Protein AF-A0A8T4U0Y3-F1 (afdb_monomer_lite)

Radius of gyration: 17.98 Å; chains: 1; bounding box: 40×40×45 Å

Structure (mmCIF, N/CA/C/O backbone):
data_AF-A0A8T4U0Y3-F1
#
_entry.id   AF-A0A8T4U0Y3-F1
#
loop_
_atom_site.group_PDB
_atom_site.id
_atom_site.type_symbol
_atom_site.label_atom_id
_atom_site.label_alt_id
_atom_site.label_comp_id
_atom_site.label_asym_id
_atom_site.label_entity_id
_atom_site.label_seq_id
_atom_site.pdbx_PDB_ins_code
_atom_site.Cartn_x
_atom_site.Cartn_y
_atom_site.Cartn_z
_atom_site.occupancy
_atom_site.B_iso_or_equiv
_atom_site.auth_seq_id
_atom_site.auth_comp_id
_atom_site.auth_asym_id
_atom_site.auth_atom_id
_atom_site.pdbx_PDB_model_num
ATOM 1 N N . MET A 1 1 ? 15.130 2.307 -17.257 1.00 73.75 1 MET A N 1
ATOM 2 C CA . MET A 1 1 ? 14.154 3.386 -17.532 1.00 73.75 1 MET A CA 1
ATOM 3 C C . MET A 1 1 ? 14.136 4.408 -16.403 1.00 73.75 1 MET A C 1
ATOM 5 O O . MET A 1 1 ? 14.277 4.013 -15.249 1.00 73.75 1 MET A O 1
ATOM 9 N N . GLU A 1 2 ? 13.966 5.699 -16.704 1.00 81.81 2 GLU A N 1
ATOM 10 C CA . GLU A 1 2 ? 13.906 6.759 -15.679 1.00 81.81 2 GLU A CA 1
ATOM 11 C C . GLU A 1 2 ? 12.699 6.617 -14.743 1.00 81.81 2 GLU A C 1
ATOM 13 O O . GLU A 1 2 ? 12.843 6.798 -13.534 1.00 81.81 2 GLU A O 1
ATOM 18 N N . ILE A 1 3 ? 11.542 6.182 -15.258 1.00 83.94 3 ILE A N 1
ATOM 19 C CA . ILE A 1 3 ? 10.342 6.001 -14.429 1.00 83.94 3 ILE A CA 1
ATOM 20 C C . ILE A 1 3 ? 10.512 4.893 -13.381 1.00 83.94 3 ILE A C 1
ATOM 22 O O . ILE A 1 3 ? 10.118 5.080 -12.234 1.00 83.94 3 ILE A O 1
ATOM 26 N N . ASN A 1 4 ? 11.204 3.794 -13.718 1.00 87.62 4 ASN A N 1
ATOM 27 C CA . ASN A 1 4 ? 11.516 2.725 -12.765 1.00 87.62 4 ASN A CA 1
ATOM 28 C C . ASN A 1 4 ? 12.406 3.240 -11.628 1.00 87.62 4 ASN A C 1
ATOM 30 O O . ASN A 1 4 ? 12.156 2.942 -10.462 1.00 87.62 4 ASN A O 1
ATOM 34 N N . LYS A 1 5 ? 13.415 4.067 -11.941 1.00 89.31 5 LYS A N 1
ATOM 35 C CA . LYS A 1 5 ? 14.270 4.698 -10.920 1.00 89.31 5 LYS A CA 1
ATOM 36 C C . LYS A 1 5 ? 13.463 5.637 -10.020 1.00 89.31 5 LYS A C 1
ATOM 38 O O . LYS A 1 5 ? 13.624 5.592 -8.800 1.00 89.31 5 LYS A O 1
ATOM 43 N N . SER A 1 6 ? 12.584 6.447 -10.611 1.00 88.00 6 SER A N 1
ATOM 44 C CA . SER A 1 6 ? 11.724 7.384 -9.881 1.00 88.00 6 SER A CA 1
ATOM 45 C C . SER A 1 6 ? 10.752 6.659 -8.942 1.00 88.00 6 SER A C 1
ATOM 47 O O . SER A 1 6 ? 10.711 6.948 -7.745 1.00 88.00 6 SER A O 1
ATOM 49 N N . LEU A 1 7 ? 10.059 5.628 -9.436 1.00 89.56 7 LEU A N 1
ATOM 50 C CA . LEU A 1 7 ? 9.149 4.803 -8.637 1.00 89.56 7 LEU A CA 1
ATOM 51 C C . LEU A 1 7 ? 9.883 4.062 -7.516 1.00 89.56 7 LEU A C 1
ATOM 53 O O . LEU A 1 7 ? 9.419 4.086 -6.379 1.00 89.56 7 LEU A O 1
ATOM 57 N N . LYS A 1 8 ? 11.062 3.478 -7.780 1.00 92.62 8 LYS A N 1
ATOM 58 C CA . LYS A 1 8 ? 11.884 2.842 -6.732 1.00 92.62 8 LYS A CA 1
ATOM 59 C C . LYS A 1 8 ? 12.273 3.833 -5.633 1.00 92.62 8 LYS A C 1
ATOM 61 O O . LYS A 1 8 ? 12.249 3.475 -4.455 1.00 92.62 8 LYS A O 1
ATOM 66 N N . LYS A 1 9 ? 12.606 5.078 -5.985 1.00 91.75 9 LYS A N 1
ATOM 67 C CA . LYS A 1 9 ? 12.892 6.132 -5.000 1.00 91.75 9 LYS A CA 1
ATOM 68 C C . LYS A 1 9 ? 11.648 6.465 -4.171 1.00 91.75 9 LYS A C 1
ATOM 70 O O . LYS A 1 9 ? 11.718 6.438 -2.946 1.00 91.75 9 LYS A O 1
ATOM 75 N N . ARG A 1 10 ? 10.505 6.684 -4.824 1.00 89.19 10 ARG A N 1
ATOM 76 C CA . ARG A 1 10 ? 9.237 7.020 -4.160 1.00 89.19 10 ARG A CA 1
ATOM 77 C C . ARG A 1 10 ? 8.753 5.904 -3.231 1.00 89.19 10 ARG A C 1
ATOM 79 O O . ARG A 1 10 ? 8.313 6.170 -2.120 1.00 89.19 10 ARG A O 1
ATOM 86 N N . ILE A 1 11 ? 8.912 4.644 -3.635 1.00 92.25 11 ILE A N 1
ATOM 87 C CA . ILE A 1 11 ? 8.627 3.477 -2.790 1.00 92.25 11 ILE A CA 1
ATOM 88 C C . ILE A 1 11 ? 9.498 3.479 -1.525 1.00 92.25 11 ILE A C 1
ATOM 90 O O . ILE A 1 11 ? 8.989 3.221 -0.434 1.00 92.25 11 ILE A O 1
ATOM 94 N N . LYS A 1 12 ? 10.798 3.785 -1.641 1.00 91.44 12 LYS A N 1
ATOM 95 C CA . LYS A 1 12 ? 11.689 3.900 -0.473 1.00 91.44 12 LYS A CA 1
ATOM 96 C C . LYS A 1 12 ? 11.254 5.029 0.463 1.00 91.44 12 LYS A C 1
ATOM 98 O O . LYS A 1 12 ? 11.213 4.809 1.668 1.00 91.44 12 LYS A O 1
ATOM 103 N N . GLU A 1 13 ? 10.895 6.190 -0.081 1.00 89.94 13 GLU A N 1
ATOM 104 C CA . GLU A 1 13 ? 10.374 7.326 0.694 1.00 89.94 13 GLU A CA 1
ATOM 105 C C . GLU A 1 13 ? 9.111 6.927 1.472 1.00 89.94 13 GLU A C 1
ATOM 107 O O . GLU A 1 13 ? 9.066 7.086 2.689 1.00 89.94 13 GLU A O 1
ATOM 112 N N . VAL A 1 14 ? 8.131 6.300 0.812 1.00 89.25 14 VAL A N 1
ATOM 113 C CA . VAL A 1 14 ? 6.908 5.806 1.471 1.00 89.25 14 VAL A CA 1
ATOM 114 C C . VAL A 1 14 ? 7.236 4.798 2.578 1.00 89.25 14 VAL A C 1
ATOM 116 O O . VAL A 1 14 ? 6.703 4.916 3.678 1.00 89.25 14 VAL A O 1
ATOM 119 N N . LYS A 1 15 ? 8.140 3.838 2.336 1.00 88.81 15 LYS A N 1
ATOM 120 C CA . LYS A 1 15 ? 8.563 2.852 3.351 1.00 88.81 15 LYS A CA 1
ATOM 121 C C . LYS A 1 15 ? 9.206 3.511 4.578 1.00 88.81 15 LYS A C 1
ATOM 123 O O . LYS A 1 15 ? 8.989 3.037 5.689 1.00 88.81 15 LYS A O 1
ATOM 128 N N . LEU A 1 16 ? 9.982 4.581 4.395 1.00 88.19 16 LEU A N 1
ATOM 129 C CA . LEU A 1 16 ? 10.579 5.330 5.506 1.00 88.19 16 LEU A CA 1
ATOM 130 C C . LEU A 1 16 ? 9.507 6.041 6.336 1.00 88.19 16 LEU A C 1
ATOM 132 O O . LEU A 1 16 ? 9.528 5.954 7.561 1.00 88.19 16 LEU A O 1
ATOM 136 N N . ILE A 1 17 ? 8.546 6.687 5.674 1.00 86.19 17 ILE A N 1
ATOM 137 C CA . ILE A 1 17 ? 7.459 7.416 6.342 1.00 86.19 17 ILE A CA 1
ATOM 138 C C . ILE A 1 17 ? 6.512 6.445 7.059 1.00 86.19 17 ILE A C 1
ATOM 140 O O . ILE A 1 17 ? 6.060 6.752 8.156 1.00 86.19 17 ILE A O 1
ATOM 144 N N . MET A 1 18 ? 6.278 5.250 6.501 1.00 82.94 18 MET A N 1
ATOM 145 C CA . MET A 1 18 ? 5.496 4.185 7.148 1.00 82.94 18 MET A CA 1
ATOM 146 C C . MET A 1 18 ? 6.052 3.751 8.506 1.00 82.94 18 MET A C 1
ATOM 148 O O . MET A 1 18 ? 5.290 3.284 9.344 1.00 82.94 18 MET A O 1
ATOM 152 N N . ASN A 1 19 ? 7.365 3.857 8.715 1.00 80.81 19 ASN A N 1
ATOM 153 C CA . ASN A 1 19 ? 7.988 3.526 9.997 1.00 80.81 19 ASN A CA 1
ATOM 154 C C . ASN A 1 19 ? 7.981 4.714 10.980 1.00 80.81 19 ASN A C 1
ATOM 156 O O . ASN A 1 19 ? 8.413 4.558 12.119 1.00 80.81 19 ASN A O 1
ATOM 160 N N . GLY A 1 20 ? 7.543 5.896 10.538 1.00 78.88 20 GLY A N 1
ATOM 161 C CA . GLY A 1 20 ? 7.423 7.100 11.354 1.00 78.88 20 GLY A CA 1
ATOM 162 C C . GLY A 1 20 ? 5.985 7.376 11.797 1.00 78.88 20 GLY A C 1
ATOM 163 O O . GLY A 1 20 ? 5.048 6.676 11.430 1.00 78.88 20 GLY A O 1
ATOM 164 N N . SER A 1 21 ? 5.802 8.443 12.574 1.00 73.62 21 SER A N 1
ATOM 165 C CA . SER A 1 21 ? 4.507 8.792 13.185 1.00 73.62 21 SER A CA 1
ATOM 166 C C . SER A 1 21 ? 3.641 9.745 12.345 1.00 73.62 21 SER A C 1
ATOM 168 O O . SER A 1 21 ? 2.594 10.189 12.809 1.00 73.62 21 SER A O 1
ATOM 170 N N . ASN A 1 22 ? 4.071 10.121 11.134 1.00 81.69 22 ASN A N 1
ATOM 171 C CA . ASN A 1 22 ? 3.395 11.143 10.325 1.00 81.69 22 ASN A CA 1
ATOM 172 C C . ASN A 1 22 ? 2.399 10.525 9.326 1.00 81.69 22 ASN A C 1
ATOM 174 O O . ASN A 1 22 ? 2.682 10.370 8.137 1.00 81.69 22 ASN A O 1
ATOM 178 N N . GLU A 1 23 ? 1.216 10.177 9.828 1.00 80.31 23 GLU A N 1
ATOM 179 C CA . GLU A 1 23 ? 0.166 9.495 9.062 1.00 80.31 23 GLU A CA 1
ATOM 180 C C . GLU A 1 23 ? -0.402 10.346 7.909 1.00 80.31 23 GLU A C 1
ATOM 182 O O . GLU A 1 23 ? -0.720 9.819 6.840 1.00 80.31 23 GLU A O 1
ATOM 187 N N . GLN A 1 24 ? -0.509 11.669 8.085 1.00 80.50 24 GLN A N 1
ATOM 188 C CA . GLN A 1 24 ? -0.964 12.568 7.016 1.00 80.50 24 GLN A CA 1
ATOM 189 C C . GLN A 1 24 ? 0.022 12.593 5.848 1.00 80.50 24 GLN A C 1
ATOM 191 O O . GLN A 1 24 ? -0.387 12.463 4.691 1.00 80.50 24 GLN A O 1
ATOM 196 N N . GLU A 1 25 ? 1.315 12.708 6.148 1.00 83.88 25 GLU A N 1
ATOM 197 C CA . GLU A 1 25 ? 2.353 12.680 5.122 1.00 83.88 25 GLU A CA 1
ATOM 198 C C . GLU A 1 25 ? 2.392 11.321 4.414 1.00 83.88 25 GLU A C 1
ATOM 200 O O . GLU A 1 25 ? 2.501 11.271 3.188 1.00 83.88 25 GLU A O 1
ATOM 205 N N . LEU A 1 26 ? 2.206 10.224 5.157 1.00 84.31 26 LEU A N 1
ATOM 206 C CA . LEU A 1 26 ? 2.101 8.886 4.580 1.00 84.31 26 LEU A CA 1
ATOM 207 C C . LEU A 1 26 ? 0.950 8.794 3.571 1.00 84.31 26 LEU A C 1
ATOM 209 O O . LEU A 1 26 ? 1.158 8.337 2.446 1.00 84.31 26 LEU A O 1
ATOM 213 N N . LYS A 1 27 ? -0.255 9.248 3.945 1.00 81.88 27 LYS A N 1
ATOM 214 C CA . LYS A 1 27 ? -1.439 9.221 3.066 1.00 81.88 27 LYS A CA 1
ATOM 215 C C . LYS A 1 27 ? -1.211 10.022 1.788 1.00 81.88 27 LYS A C 1
ATOM 217 O O . LYS A 1 27 ? -1.548 9.535 0.706 1.00 81.88 27 LYS A O 1
ATOM 222 N N . ARG A 1 28 ? -0.615 11.213 1.896 1.00 84.19 28 ARG A N 1
ATOM 223 C CA . ARG A 1 28 ? -0.307 12.070 0.743 1.00 84.19 28 ARG A CA 1
ATOM 224 C C . ARG A 1 28 ? 0.682 11.393 -0.206 1.00 84.19 28 ARG A C 1
ATOM 226 O O . ARG A 1 28 ? 0.366 11.174 -1.371 1.00 84.19 28 ARG A O 1
ATOM 233 N N . GLN A 1 29 ? 1.839 10.990 0.312 1.00 84.38 29 GLN A N 1
ATOM 234 C CA . GLN A 1 29 ? 2.919 10.392 -0.481 1.00 84.38 29 GLN A CA 1
ATOM 235 C C . GLN A 1 29 ? 2.503 9.066 -1.123 1.00 84.38 29 GLN A C 1
ATOM 237 O O . GLN A 1 29 ? 2.872 8.773 -2.263 1.00 84.38 29 GLN A O 1
ATOM 242 N N . PHE A 1 30 ? 1.704 8.270 -0.411 1.00 87.69 30 PHE A N 1
ATOM 243 C CA . PHE A 1 30 ? 1.173 7.023 -0.940 1.00 87.69 30 PHE A CA 1
ATOM 244 C C . PHE A 1 30 ? 0.123 7.251 -2.037 1.00 87.69 30 PHE A C 1
ATOM 246 O O . PHE A 1 30 ? 0.137 6.544 -3.044 1.00 87.69 30 PHE A O 1
ATOM 253 N N . SER A 1 31 ? -0.741 8.261 -1.892 1.00 83.56 31 SER A N 1
ATOM 254 C CA . SER A 1 31 ? -1.715 8.630 -2.931 1.00 83.56 31 SER A CA 1
ATOM 255 C C . SER A 1 31 ? -1.022 9.102 -4.210 1.00 83.56 31 SER A C 1
ATOM 257 O O . SER A 1 31 ? -1.386 8.659 -5.298 1.00 83.56 31 SER A O 1
ATOM 259 N N . ASP A 1 32 ? 0.027 9.920 -4.084 1.00 85.38 32 ASP A N 1
ATOM 260 C CA . ASP A 1 32 ? 0.845 10.351 -5.223 1.00 85.38 32 ASP A CA 1
ATOM 261 C C . ASP A 1 32 ? 1.502 9.160 -5.934 1.00 85.38 32 ASP A C 1
ATOM 263 O O . ASP A 1 32 ? 1.491 9.076 -7.163 1.00 85.38 32 ASP A O 1
ATOM 267 N N . LEU A 1 33 ? 2.060 8.213 -5.168 1.00 88.62 33 LEU A N 1
ATOM 268 C CA . LEU A 1 33 ? 2.668 6.998 -5.715 1.00 88.62 33 LEU A CA 1
ATOM 269 C C . LEU A 1 33 ? 1.653 6.176 -6.521 1.00 88.62 33 LEU A C 1
ATOM 271 O O . LEU A 1 33 ? 1.976 5.727 -7.621 1.00 88.62 33 LEU A O 1
ATOM 275 N N . LEU A 1 34 ? 0.438 5.991 -5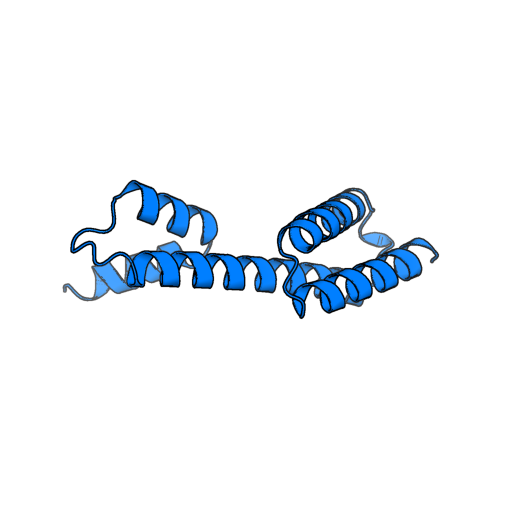.994 1.00 85.44 34 LEU A N 1
ATOM 276 C CA . LEU A 1 34 ? -0.627 5.267 -6.689 1.00 85.44 34 LEU A CA 1
ATOM 277 C C . LEU A 1 34 ? -1.076 5.991 -7.958 1.00 85.44 34 LEU A C 1
ATOM 279 O O . LEU A 1 34 ? -1.230 5.347 -8.989 1.00 85.44 34 LEU A O 1
ATOM 283 N N . LEU A 1 35 ? -1.208 7.318 -7.915 1.00 86.50 35 LEU A N 1
ATOM 284 C CA . LEU A 1 35 ? -1.575 8.113 -9.085 1.00 86.50 35 LEU A CA 1
ATOM 285 C C . LEU A 1 35 ? -0.563 7.939 -10.227 1.00 86.50 35 LEU A C 1
ATOM 287 O O . LEU A 1 35 ? -0.951 7.756 -11.380 1.00 86.50 35 LEU A O 1
ATOM 291 N N . ILE A 1 36 ? 0.736 7.990 -9.915 1.00 85.12 36 ILE A N 1
ATOM 292 C CA . ILE A 1 36 ? 1.802 7.793 -10.907 1.00 85.12 36 ILE A CA 1
ATOM 293 C C . ILE A 1 36 ? 1.766 6.356 -11.431 1.00 85.12 36 ILE A C 1
ATOM 295 O O . ILE A 1 36 ? 1.852 6.140 -12.639 1.00 85.12 36 ILE A O 1
ATOM 299 N N . PHE A 1 37 ? 1.613 5.379 -10.539 1.00 86.31 37 PHE A N 1
ATOM 300 C CA . PHE A 1 37 ? 1.545 3.968 -10.902 1.00 86.31 37 PHE A CA 1
ATOM 301 C C . PHE A 1 37 ? 0.367 3.652 -11.830 1.00 86.31 37 PHE A C 1
ATOM 303 O O . PHE A 1 37 ? 0.559 2.979 -12.838 1.00 86.31 37 PHE A O 1
ATOM 310 N N . ASP A 1 38 ? -0.824 4.172 -11.534 1.00 85.44 38 ASP A N 1
ATOM 311 C CA . ASP A 1 38 ? -2.037 3.926 -12.321 1.00 85.44 38 ASP A CA 1
ATOM 312 C C . ASP A 1 38 ? -2.001 4.620 -13.690 1.00 85.44 38 ASP A C 1
ATOM 314 O O . ASP A 1 38 ? -2.597 4.129 -14.647 1.00 85.44 38 ASP A O 1
ATOM 318 N N . ARG A 1 39 ? -1.281 5.744 -13.803 1.00 85.56 39 ARG A N 1
ATOM 319 C CA . ARG A 1 39 ? -1.079 6.470 -15.069 1.00 85.56 39 ARG A CA 1
ATOM 320 C C . ARG A 1 39 ? 0.057 5.913 -15.924 1.00 85.56 39 ARG A C 1
ATOM 322 O O . ARG A 1 39 ? 0.183 6.307 -17.080 1.00 85.56 39 ARG A O 1
ATOM 329 N N . THR A 1 40 ? 0.899 5.048 -15.366 1.00 86.12 40 THR A N 1
ATOM 330 C CA . THR A 1 40 ? 2.028 4.464 -16.093 1.00 86.12 40 THR A CA 1
ATOM 331 C C . THR A 1 40 ? 1.595 3.173 -16.773 1.00 86.12 40 THR A C 1
ATOM 333 O O . THR A 1 40 ? 1.013 2.291 -16.141 1.00 86.12 40 THR A O 1
ATOM 336 N N . ASP A 1 41 ? 1.915 3.031 -18.057 1.00 85.75 41 ASP A N 1
ATOM 337 C CA . ASP A 1 41 ? 1.714 1.767 -18.756 1.00 85.75 41 ASP A CA 1
ATOM 338 C C . ASP A 1 41 ? 2.622 0.684 -18.146 1.00 85.75 41 ASP A C 1
ATOM 340 O O . ASP A 1 41 ? 3.851 0.795 -18.095 1.00 85.75 41 ASP A O 1
ATOM 344 N N . LYS A 1 42 ? 1.973 -0.368 -17.640 1.00 83.44 42 LYS A N 1
ATOM 345 C CA . LYS A 1 42 ? 2.594 -1.452 -16.874 1.00 83.44 42 LYS A CA 1
ATOM 346 C C . LYS A 1 42 ? 3.564 -2.281 -17.707 1.00 83.44 42 LYS A C 1
ATOM 348 O O . LYS A 1 42 ? 4.431 -2.914 -17.119 1.00 83.44 42 LYS A O 1
ATOM 353 N N . THR A 1 43 ? 3.458 -2.253 -19.035 1.00 86.62 43 THR A N 1
ATOM 354 C CA . THR A 1 43 ? 4.401 -2.941 -19.934 1.00 86.62 43 THR A CA 1
ATOM 355 C C . THR A 1 43 ? 5.828 -2.403 -19.818 1.00 86.62 43 THR A C 1
ATOM 357 O O . THR A 1 43 ? 6.784 -3.122 -20.100 1.00 86.62 43 THR A O 1
ATOM 360 N N . TYR A 1 44 ? 5.984 -1.165 -19.343 1.00 84.62 44 TYR A N 1
ATOM 361 C CA . TYR A 1 44 ? 7.279 -0.516 -19.153 1.00 84.62 44 TYR A CA 1
ATOM 362 C C . TYR A 1 44 ? 7.803 -0.571 -17.709 1.00 84.62 44 TYR A C 1
ATOM 364 O O . TYR A 1 44 ? 8.889 -0.056 -17.413 1.00 84.62 44 TYR A O 1
ATOM 372 N N . LEU A 1 45 ? 7.033 -1.166 -16.796 1.00 88.00 45 LEU A N 1
ATOM 373 C CA . LEU A 1 45 ? 7.397 -1.292 -15.391 1.00 88.00 45 LEU A CA 1
ATOM 374 C C . LEU A 1 45 ? 8.036 -2.648 -15.115 1.00 88.00 45 LEU A C 1
ATOM 376 O O . LEU A 1 45 ? 7.582 -3.682 -15.587 1.00 88.00 45 LEU A O 1
ATOM 380 N N . GLU A 1 46 ? 9.078 -2.640 -14.290 1.00 91.31 46 GLU A N 1
ATOM 381 C CA . GLU A 1 46 ? 9.640 -3.879 -13.755 1.00 91.31 46 GLU A CA 1
ATOM 382 C C . GLU A 1 46 ? 8.620 -4.561 -12.824 1.00 91.31 46 GLU A C 1
ATOM 384 O O . GLU A 1 46 ? 8.049 -3.911 -11.942 1.00 91.31 46 GLU A O 1
ATOM 389 N N . ASP A 1 47 ? 8.442 -5.879 -12.958 1.00 90.38 47 ASP A N 1
ATOM 390 C CA . ASP A 1 47 ? 7.520 -6.672 -12.125 1.00 90.38 47 ASP A CA 1
ATOM 391 C C . ASP A 1 47 ? 7.778 -6.507 -10.622 1.00 90.38 47 ASP A C 1
ATOM 393 O O . ASP A 1 47 ? 6.853 -6.520 -9.806 1.00 90.38 47 ASP A O 1
ATOM 397 N N . GLU A 1 48 ? 9.042 -6.307 -10.244 1.00 90.69 48 GLU A N 1
ATOM 398 C CA . GLU A 1 48 ? 9.441 -6.005 -8.872 1.00 90.69 48 GLU A CA 1
ATOM 399 C C . GLU A 1 48 ? 8.721 -4.753 -8.345 1.00 90.69 48 GLU A C 1
ATOM 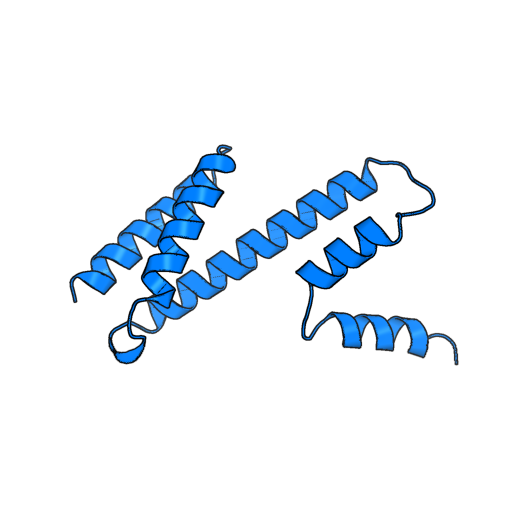401 O O . GLU A 1 48 ? 8.138 -4.792 -7.263 1.00 90.69 48 GLU A O 1
ATOM 406 N N . ILE A 1 49 ? 8.673 -3.672 -9.133 1.00 89.62 49 ILE A N 1
ATOM 407 C CA . ILE A 1 49 ? 8.027 -2.403 -8.763 1.00 89.62 49 ILE A CA 1
ATOM 408 C C . ILE A 1 49 ? 6.520 -2.600 -8.606 1.00 89.62 49 ILE A C 1
ATOM 410 O O . ILE A 1 49 ? 5.934 -2.160 -7.614 1.00 89.62 49 ILE A O 1
ATOM 414 N N . ILE A 1 50 ? 5.897 -3.304 -9.555 1.00 89.75 50 ILE A N 1
ATOM 415 C CA . ILE A 1 50 ? 4.466 -3.633 -9.511 1.00 89.75 50 ILE A CA 1
ATOM 416 C C . ILE A 1 50 ? 4.143 -4.393 -8.217 1.00 89.75 50 ILE A C 1
ATOM 418 O O . ILE A 1 50 ? 3.181 -4.070 -7.511 1.00 89.75 50 ILE A O 1
ATOM 422 N N . ASN A 1 51 ? 4.957 -5.393 -7.884 1.00 90.12 51 ASN A N 1
ATOM 423 C CA . ASN A 1 51 ? 4.772 -6.213 -6.694 1.00 90.12 51 ASN A CA 1
ATOM 424 C C . ASN A 1 51 ? 5.017 -5.430 -5.400 1.00 90.12 51 ASN A C 1
ATOM 426 O O . ASN A 1 51 ? 4.262 -5.601 -4.439 1.00 90.12 51 ASN A O 1
ATOM 430 N N . GLU A 1 52 ? 6.019 -4.552 -5.356 1.00 89.75 52 GLU A N 1
ATOM 431 C CA . GLU A 1 52 ? 6.271 -3.701 -4.191 1.00 89.75 52 GLU A CA 1
ATOM 432 C C . GLU A 1 52 ? 5.101 -2.750 -3.909 1.00 89.75 52 GLU A C 1
ATOM 434 O O . GLU A 1 52 ? 4.665 -2.648 -2.760 1.00 89.75 52 GLU A O 1
ATOM 439 N N . ILE A 1 53 ? 4.536 -2.111 -4.937 1.00 87.38 53 ILE A N 1
ATOM 440 C CA . ILE A 1 53 ? 3.396 -1.193 -4.783 1.00 87.38 53 ILE A CA 1
ATOM 441 C C . ILE A 1 53 ? 2.149 -1.947 -4.300 1.00 87.38 53 ILE A C 1
ATOM 443 O O . ILE A 1 53 ? 1.467 -1.490 -3.380 1.00 87.38 53 ILE A O 1
ATOM 447 N N . LYS A 1 54 ? 1.877 -3.144 -4.840 1.00 86.50 54 LYS A N 1
ATOM 448 C CA . LYS A 1 54 ? 0.776 -4.006 -4.367 1.00 86.50 54 LYS A CA 1
ATOM 449 C C . LYS A 1 54 ? 0.948 -4.421 -2.903 1.00 86.50 54 LYS A C 1
ATOM 451 O O . LYS A 1 54 ? -0.020 -4.389 -2.135 1.00 86.50 54 LYS A O 1
ATOM 456 N N . LYS A 1 55 ? 2.169 -4.789 -2.498 1.00 88.75 55 LYS A N 1
ATOM 457 C CA . LYS A 1 55 ? 2.490 -5.130 -1.103 1.00 88.75 55 LYS A CA 1
ATOM 458 C C . LYS A 1 55 ? 2.292 -3.930 -0.177 1.00 88.75 55 LYS A C 1
ATOM 460 O O . LYS A 1 55 ? 1.674 -4.086 0.873 1.00 88.75 55 LYS A O 1
ATOM 465 N N . LEU A 1 56 ? 2.747 -2.740 -0.579 1.00 85.25 56 LEU A N 1
ATOM 466 C CA . LEU A 1 5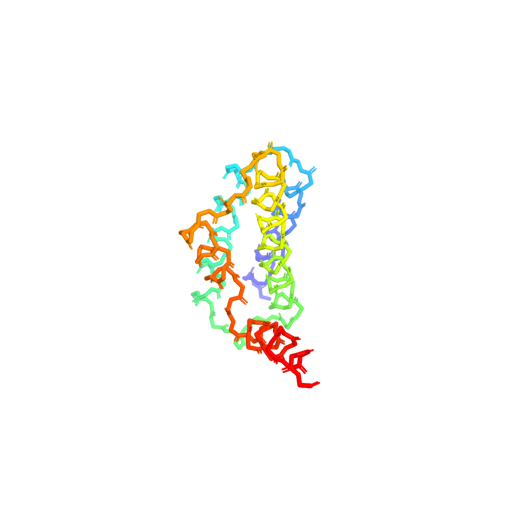6 ? 2.542 -1.500 0.177 1.00 85.25 56 LEU A CA 1
ATOM 467 C C . LEU A 1 56 ? 1.058 -1.181 0.363 1.00 85.25 56 LEU A C 1
ATOM 469 O O . LEU A 1 56 ? 0.625 -0.950 1.489 1.00 85.25 56 LEU A O 1
ATOM 473 N N . LYS A 1 57 ? 0.268 -1.256 -0.715 1.00 82.94 57 LYS A N 1
ATOM 474 C CA . LYS A 1 57 ? -1.186 -1.054 -0.664 1.00 82.94 57 LYS A CA 1
ATOM 475 C C . LYS A 1 57 ? -1.855 -1.988 0.337 1.00 82.94 57 LYS A C 1
ATOM 477 O O . LYS A 1 57 ? -2.635 -1.538 1.170 1.00 82.94 57 LYS A O 1
ATOM 482 N N . SER A 1 58 ? -1.514 -3.273 0.275 1.00 79.19 58 SER A N 1
ATOM 483 C CA . SER A 1 58 ? -2.071 -4.288 1.173 1.00 79.19 58 SER A CA 1
ATOM 484 C C . SER A 1 58 ? -1.688 -4.022 2.628 1.00 79.19 58 SER A C 1
ATOM 486 O O . SER A 1 58 ? -2.541 -4.096 3.506 1.00 79.19 58 SER A O 1
ATOM 488 N N . LYS A 1 59 ? -0.426 -3.658 2.889 1.00 82.06 59 LYS A N 1
ATOM 489 C CA . LYS A 1 59 ? 0.061 -3.370 4.243 1.00 82.06 59 LYS A CA 1
ATOM 490 C C . LYS A 1 59 ? -0.649 -2.161 4.860 1.00 82.06 59 LYS A C 1
ATOM 492 O O . LYS A 1 59 ? -1.167 -2.277 5.962 1.00 82.06 59 LYS A O 1
ATOM 497 N N . ILE A 1 60 ? -0.753 -1.050 4.127 1.00 77.19 60 ILE A N 1
ATOM 498 C CA . ILE A 1 60 ? -1.434 0.168 4.601 1.00 77.19 60 ILE A CA 1
ATOM 499 C C . ILE A 1 60 ? -2.927 -0.093 4.860 1.00 77.19 60 ILE A C 1
ATOM 501 O O . ILE A 1 60 ? -3.468 0.363 5.863 1.00 77.19 60 ILE A O 1
ATOM 505 N N . LEU A 1 61 ? -3.597 -0.862 3.994 1.00 74.38 61 LEU A N 1
ATOM 506 C CA . LEU A 1 61 ? -4.986 -1.279 4.218 1.00 74.38 61 LEU A CA 1
ATOM 507 C C . LEU A 1 61 ? -5.136 -2.121 5.489 1.00 74.38 61 LEU A C 1
ATOM 509 O O . LEU A 1 61 ? -6.023 -1.848 6.293 1.00 74.38 61 LEU A O 1
ATOM 513 N N . ILE A 1 62 ? -4.262 -3.110 5.690 1.00 74.31 62 ILE A N 1
ATOM 514 C CA . ILE A 1 62 ? -4.273 -3.960 6.889 1.00 74.31 62 ILE A CA 1
ATOM 515 C C . ILE A 1 62 ? -4.044 -3.125 8.151 1.00 74.31 62 ILE A C 1
ATOM 517 O O . ILE A 1 62 ? -4.753 -3.321 9.136 1.00 74.31 62 ILE A O 1
ATOM 521 N N . ASP A 1 63 ? -3.088 -2.198 8.134 1.00 73.75 63 ASP A N 1
ATOM 522 C CA . ASP A 1 63 ? -2.779 -1.355 9.291 1.00 73.75 63 ASP A CA 1
ATOM 523 C C . ASP A 1 63 ? -3.954 -0.415 9.622 1.00 73.75 63 ASP A C 1
ATOM 525 O O . ASP A 1 63 ? -4.336 -0.301 10.787 1.00 73.75 63 ASP A O 1
ATOM 529 N N . ASN A 1 64 ? -4.632 0.141 8.610 1.00 69.44 64 ASN A N 1
ATOM 530 C CA . ASN A 1 64 ? -5.867 0.914 8.799 1.00 69.44 64 ASN A CA 1
ATOM 531 C C . ASN A 1 64 ? -7.016 0.068 9.373 1.00 69.44 64 ASN A C 1
ATOM 533 O O . ASN A 1 64 ? -7.745 0.529 10.253 1.00 69.44 64 ASN A O 1
ATOM 537 N N . VAL A 1 65 ? -7.188 -1.171 8.900 1.00 66.75 65 VAL A N 1
ATOM 538 C CA . VAL A 1 65 ? -8.200 -2.097 9.437 1.00 66.75 65 VAL A CA 1
ATOM 539 C C . VAL A 1 65 ? -7.887 -2.446 10.893 1.00 66.75 65 VAL A C 1
ATOM 541 O O . VAL A 1 65 ? -8.787 -2.417 11.729 1.00 66.75 65 VAL A O 1
ATOM 544 N N . LYS A 1 66 ? -6.620 -2.715 11.231 1.00 70.75 66 LYS A N 1
ATOM 545 C CA . LYS A 1 66 ? -6.189 -2.971 12.615 1.00 70.75 66 LYS A CA 1
ATOM 546 C C . LYS A 1 66 ? -6.441 -1.773 13.527 1.00 70.75 66 LYS A C 1
ATOM 548 O O . LYS A 1 66 ? -6.932 -1.973 14.635 1.00 70.75 66 LYS A O 1
ATOM 553 N N . LEU A 1 67 ? -6.154 -0.554 13.066 1.00 69.88 67 LEU A N 1
ATOM 554 C CA . LEU A 1 67 ? -6.442 0.673 13.811 1.00 69.88 67 LEU A CA 1
ATOM 555 C C . LEU A 1 67 ? -7.941 0.808 14.087 1.00 69.88 67 LEU A C 1
ATOM 557 O O . LEU A 1 67 ? -8.330 0.903 15.250 1.00 69.88 67 LEU A O 1
ATOM 561 N N . LYS A 1 68 ? -8.794 0.686 13.063 1.00 68.75 68 LYS A N 1
ATOM 562 C CA . LYS A 1 68 ? -10.255 0.723 13.247 1.00 68.75 68 LYS A CA 1
ATOM 563 C C . LYS A 1 68 ? -10.762 -0.374 14.183 1.00 68.75 68 LYS A C 1
ATOM 565 O O . LYS A 1 68 ? -11.615 -0.110 15.024 1.00 68.75 68 LYS A O 1
ATOM 570 N N . LEU A 1 69 ? -10.227 -1.593 14.087 1.00 63.94 69 LEU A N 1
ATOM 571 C CA . LEU A 1 69 ? -10.564 -2.673 15.019 1.00 63.94 69 LEU A CA 1
ATOM 572 C C . LEU A 1 69 ? -10.140 -2.338 16.454 1.00 63.94 69 LEU A C 1
ATOM 574 O O . LEU A 1 69 ? -10.897 -2.605 17.383 1.00 63.94 69 LEU A O 1
ATOM 578 N N . SER A 1 70 ? -8.973 -1.717 16.646 1.00 68.12 70 SER A N 1
ATOM 579 C CA . SER A 1 70 ? -8.517 -1.286 17.970 1.00 68.12 70 SER A CA 1
ATOM 580 C C . SER A 1 70 ? -9.401 -0.176 18.553 1.00 68.12 70 SER A C 1
ATOM 582 O O . SER A 1 70 ? -9.814 -0.277 19.707 1.00 68.12 70 SER A O 1
ATOM 584 N N . GLU A 1 71 ? -9.806 0.809 17.746 1.00 68.50 71 GLU A N 1
ATOM 585 C CA . GLU A 1 71 ? -10.744 1.867 18.145 1.00 68.50 71 GLU A CA 1
ATOM 586 C C . GLU A 1 71 ? -12.119 1.301 18.520 1.00 68.50 71 GLU A C 1
ATOM 588 O O . GLU A 1 71 ? -12.741 1.751 19.485 1.00 68.50 71 GLU A O 1
ATOM 593 N N . LEU A 1 72 ? -12.589 0.295 17.778 1.00 63.03 72 LEU A N 1
ATOM 594 C CA . LEU A 1 72 ? -13.824 -0.423 18.084 1.00 63.03 72 LEU A CA 1
ATOM 595 C C . LEU A 1 72 ? -13.700 -1.291 19.337 1.00 63.03 72 LEU A C 1
ATOM 597 O O . LEU A 1 72 ? -14.683 -1.431 20.050 1.00 63.03 72 LEU A O 1
ATOM 601 N N . SER A 1 73 ? -12.521 -1.846 19.626 1.00 59.50 73 SER A N 1
ATOM 602 C CA . SER A 1 73 ? -12.283 -2.622 20.850 1.00 59.50 73 SER A CA 1
ATOM 603 C C . SER A 1 73 ? -12.157 -1.748 22.103 1.00 59.50 73 SER A C 1
ATOM 605 O O . SER A 1 73 ? -12.540 -2.178 23.184 1.00 59.50 73 SER A O 1
ATOM 607 N N . GLN A 1 74 ? -11.651 -0.515 21.968 1.00 58.94 74 GLN A N 1
ATOM 608 C CA . GLN A 1 74 ? -11.543 0.450 23.069 1.00 58.94 74 GLN A CA 1
ATOM 609 C C . GLN A 1 74 ? -12.871 1.154 23.363 1.00 58.94 74 GLN A C 1
ATOM 611 O O . GLN A 1 74 ? -13.156 1.513 24.505 1.00 58.94 74 GLN A O 1
ATOM 616 N N . LYS A 1 75 ? -13.710 1.352 22.341 1.00 57.53 75 LYS A N 1
ATOM 617 C CA . LYS A 1 75 ? -15.105 1.746 22.527 1.00 57.53 75 LYS A CA 1
ATOM 618 C C . LYS A 1 75 ? -15.873 0.511 22.974 1.00 57.53 75 LYS A C 1
ATOM 620 O O . LYS A 1 75 ? -16.331 -0.249 22.136 1.00 57.53 75 LYS A O 1
ATOM 625 N N . ASP A 1 76 ? -16.047 0.356 24.278 1.00 47.31 76 ASP A N 1
ATOM 626 C CA . ASP A 1 76 ? -16.799 -0.702 24.970 1.00 47.31 76 ASP A CA 1
ATOM 627 C C . ASP A 1 76 ? -18.311 -0.709 24.605 1.00 47.31 76 ASP A C 1
ATOM 629 O O . ASP A 1 76 ? -19.216 -0.603 25.435 1.00 47.31 76 ASP A O 1
ATOM 633 N N . ARG A 1 77 ? -18.640 -0.735 23.311 1.00 46.69 77 ARG A N 1
ATOM 634 C CA . ARG A 1 77 ? -19.999 -0.784 22.793 1.00 46.69 77 ARG A CA 1
ATOM 635 C C . ARG A 1 77 ? -20.354 -2.247 22.627 1.00 46.69 77 ARG A C 1
ATOM 637 O O . ARG A 1 77 ? -20.045 -2.859 21.612 1.00 46.69 77 ARG A O 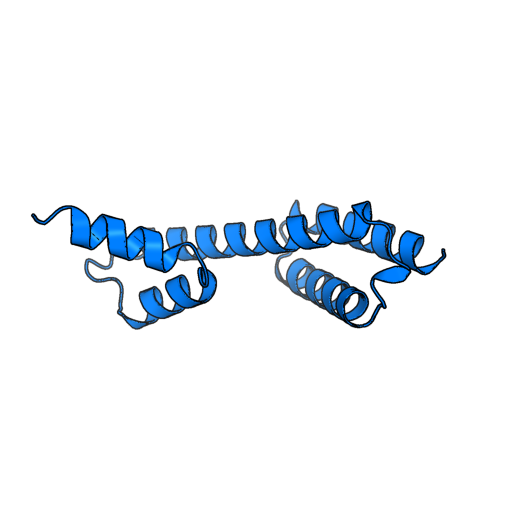1
ATOM 644 N N . LYS A 1 78 ? -21.134 -2.750 23.585 1.00 50.94 78 LYS A N 1
ATOM 645 C CA . LYS A 1 78 ? -21.890 -4.017 23.519 1.00 50.94 78 LYS A CA 1
ATOM 646 C C . LYS A 1 78 ? -22.710 -4.223 22.227 1.00 50.94 78 LYS A C 1
ATOM 648 O O . LYS A 1 78 ? -23.261 -5.299 22.048 1.00 50.94 78 LYS A O 1
ATOM 653 N N . LEU A 1 79 ? -22.775 -3.234 21.331 1.00 48.38 79 LEU A N 1
ATOM 654 C CA . LEU A 1 79 ? -23.327 -3.299 19.980 1.00 48.38 79 LEU A CA 1
ATOM 655 C C . LEU A 1 79 ? -22.449 -2.451 19.040 1.00 48.38 79 LEU A C 1
ATOM 657 O O . LEU A 1 79 ? -22.567 -1.222 19.015 1.00 48.38 79 LEU A O 1
ATOM 661 N N . THR A 1 80 ? -21.572 -3.087 18.261 1.00 52.78 80 THR A N 1
ATOM 662 C CA . THR A 1 80 ? -20.960 -2.461 17.078 1.00 52.78 80 THR A CA 1
ATOM 663 C C . THR A 1 80 ? -22.096 -1.960 16.183 1.00 52.78 80 THR A C 1
ATOM 665 O O . THR A 1 80 ? -22.981 -2.741 15.827 1.00 52.78 80 THR A O 1
ATOM 668 N N . LYS A 1 81 ? -22.145 -0.659 15.862 1.00 57.59 81 LYS A N 1
ATOM 669 C CA . LYS A 1 81 ? -23.220 -0.145 15.001 1.00 57.59 81 LYS A CA 1
ATOM 670 C C . LYS A 1 81 ? -23.063 -0.755 13.605 1.00 57.59 81 LYS A C 1
ATOM 672 O O . LYS A 1 81 ? -21.947 -0.926 13.123 1.00 57.59 81 LYS A O 1
ATOM 677 N N . ILE A 1 82 ? -24.186 -1.069 12.956 1.00 55.88 82 ILE A N 1
ATOM 678 C CA . ILE A 1 82 ? -24.227 -1.681 11.613 1.00 55.88 82 ILE A CA 1
ATOM 679 C C . ILE A 1 82 ? -23.397 -0.877 10.598 1.00 55.88 82 ILE A C 1
ATOM 681 O O . ILE A 1 82 ? -22.809 -1.463 9.693 1.00 55.88 82 ILE A O 1
ATOM 685 N N . ASP A 1 83 ? -23.303 0.441 10.769 1.00 57.31 83 ASP A N 1
ATOM 686 C CA . ASP A 1 83 ? -22.529 1.320 9.889 1.00 57.31 83 ASP A CA 1
ATOM 687 C C . ASP A 1 83 ? -21.013 1.123 10.041 1.00 57.31 83 ASP A C 1
ATOM 689 O O . ASP A 1 83 ? -20.317 1.001 9.035 1.00 57.31 83 ASP A O 1
ATOM 693 N N . ASP A 1 84 ? -20.515 0.972 11.275 1.00 58.03 84 ASP A N 1
ATOM 694 C CA . ASP A 1 84 ? -19.099 0.682 11.558 1.00 58.03 84 ASP A CA 1
ATOM 695 C C . ASP A 1 84 ? -18.701 -0.690 10.979 1.00 58.03 84 ASP A C 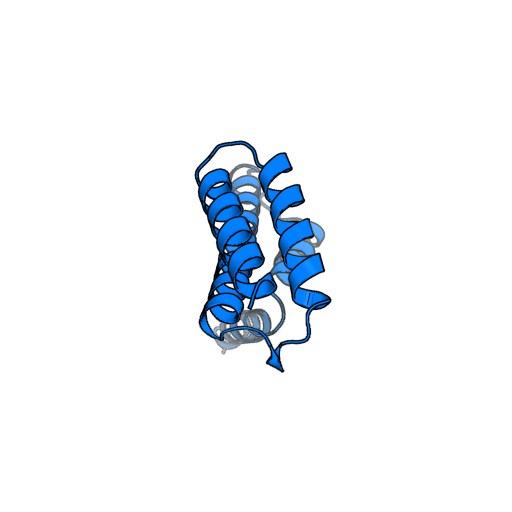1
ATOM 697 O O . ASP A 1 84 ? -17.613 -0.877 10.428 1.00 58.03 84 ASP A O 1
ATOM 701 N N . PHE A 1 85 ? -19.623 -1.656 11.052 1.00 61.03 85 PHE A N 1
ATOM 702 C CA . PHE A 1 85 ? -19.446 -2.979 10.458 1.00 61.03 85 PHE A CA 1
ATOM 703 C C . PHE A 1 85 ? -19.454 -2.927 8.926 1.00 61.03 85 PHE A C 1
ATOM 705 O O . PHE A 1 85 ? -18.579 -3.513 8.292 1.00 61.03 85 PHE A O 1
ATOM 712 N N . LYS A 1 86 ? -20.393 -2.199 8.309 1.00 57.41 86 LYS A N 1
ATOM 713 C CA . LYS A 1 86 ? -20.433 -2.002 6.850 1.00 57.41 86 LYS A CA 1
ATOM 714 C C . LYS A 1 86 ? -19.161 -1.339 6.334 1.00 57.41 86 LYS A C 1
ATOM 716 O O . LYS A 1 86 ? -18.659 -1.734 5.287 1.00 57.41 86 LYS A O 1
ATOM 721 N N . GLU A 1 87 ? -18.620 -0.369 7.063 1.00 60.16 87 GLU A N 1
ATOM 722 C CA . GLU A 1 87 ? -17.383 0.305 6.679 1.00 60.16 87 GLU A CA 1
ATOM 723 C C . GLU A 1 87 ? -16.173 -0.644 6.737 1.00 60.16 87 GLU A C 1
ATOM 725 O O . GLU A 1 87 ? -15.366 -0.666 5.809 1.00 60.16 87 GLU A O 1
ATOM 730 N N . LEU A 1 88 ? -16.089 -1.499 7.763 1.00 60.53 88 LEU A N 1
ATOM 731 C CA . LEU A 1 88 ? -15.102 -2.585 7.835 1.00 60.53 88 LEU A CA 1
ATOM 732 C C . LEU A 1 88 ? -15.252 -3.590 6.686 1.00 60.53 88 LEU A C 1
ATOM 734 O O . LEU A 1 88 ? -14.263 -3.966 6.062 1.00 60.53 88 LEU A O 1
ATOM 738 N N . CYS A 1 89 ? -16.480 -3.996 6.370 1.00 61.50 89 CYS A N 1
ATOM 739 C CA . CYS A 1 89 ? -16.753 -4.941 5.286 1.00 61.50 89 CYS A CA 1
ATOM 740 C C . CYS A 1 89 ? -16.401 -4.355 3.913 1.00 61.50 89 CYS A C 1
ATOM 742 O O . CYS A 1 89 ? -15.829 -5.042 3.071 1.00 61.50 89 CYS A O 1
ATOM 744 N N . ASN A 1 90 ? -16.663 -3.064 3.704 1.00 61.09 90 ASN A N 1
ATOM 745 C CA . ASN A 1 90 ? -16.271 -2.352 2.489 1.00 61.09 90 ASN A CA 1
ATOM 746 C C . ASN A 1 90 ? -14.747 -2.249 2.342 1.00 61.09 90 ASN A C 1
ATOM 748 O O . ASN A 1 90 ? -14.241 -2.315 1.224 1.00 61.09 90 ASN A O 1
ATOM 752 N N . LEU A 1 91 ? -14.009 -2.143 3.451 1.00 61.91 91 LEU A N 1
ATOM 753 C CA . LEU A 1 91 ? -12.543 -2.205 3.444 1.00 61.91 91 LEU A CA 1
ATOM 754 C C . LEU A 1 91 ? -12.009 -3.622 3.167 1.00 61.91 91 LEU A C 1
ATOM 756 O O . LEU A 1 91 ? -10.874 -3.764 2.716 1.00 61.91 91 LEU A O 1
ATOM 760 N N . MET A 1 92 ? -12.814 -4.658 3.423 1.00 59.62 92 MET A N 1
ATOM 761 C CA . MET A 1 92 ? -12.442 -6.070 3.280 1.00 59.62 92 MET A CA 1
ATOM 762 C C . MET A 1 92 ? -12.804 -6.716 1.930 1.00 59.62 92 MET A C 1
ATOM 764 O O . MET A 1 92 ? -12.312 -7.808 1.638 1.00 59.62 92 MET A O 1
ATOM 768 N N . ASN A 1 93 ? -13.649 -6.107 1.096 1.00 54.88 93 ASN A N 1
ATOM 769 C CA . ASN A 1 93 ? -14.191 -6.806 -0.076 1.00 54.88 93 ASN A CA 1
ATOM 770 C C . ASN A 1 93 ? -13.239 -6.792 -1.285 1.00 54.88 93 ASN A C 1
ATOM 772 O O . ASN A 1 93 ? -12.741 -5.752 -1.703 1.00 54.88 93 ASN A O 1
ATOM 776 N N . TYR A 1 94 ? -12.948 -7.947 -1.895 1.00 43.59 94 TYR A N 1
ATOM 777 C CA . TYR A 1 94 ? -14.000 -8.827 -2.429 1.00 43.59 94 TYR A CA 1
ATOM 778 C C . TYR A 1 94 ? -14.017 -10.315 -2.018 1.00 43.59 94 TYR A C 1
ATOM 780 O O . TYR A 1 94 ? -15.077 -10.914 -2.102 1.00 43.59 94 TYR A O 1
ATOM 788 N N . ASN A 1 95 ? -12.926 -10.940 -1.558 1.00 51.28 95 ASN A N 1
ATOM 789 C CA . ASN A 1 95 ? -12.900 -12.420 -1.461 1.00 51.28 95 ASN A CA 1
ATOM 790 C C . ASN A 1 95 ? -13.005 -12.992 -0.036 1.00 51.28 95 ASN A C 1
ATOM 792 O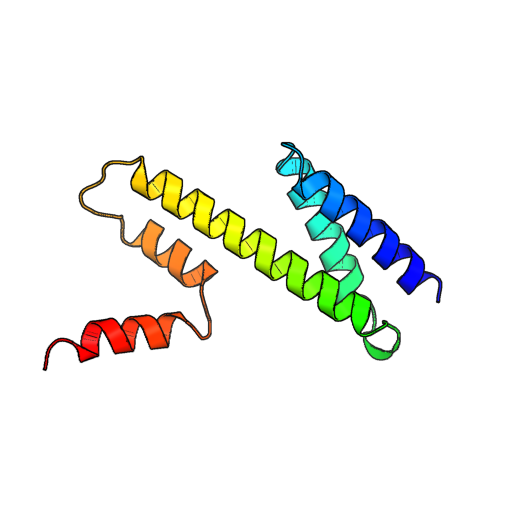 O . ASN A 1 95 ? -13.259 -14.181 0.127 1.00 51.28 95 ASN A O 1
ATOM 796 N N . GLN A 1 96 ? -12.802 -12.178 1.004 1.00 55.28 96 GLN A N 1
ATOM 797 C CA . GLN A 1 96 ? -12.714 -12.676 2.387 1.00 55.28 96 GLN A CA 1
ATOM 798 C C . GLN A 1 96 ? -14.042 -12.608 3.150 1.00 55.28 96 GLN A C 1
ATOM 800 O O . GLN A 1 96 ? -14.236 -13.344 4.118 1.00 55.28 96 GLN A O 1
ATOM 805 N N . PHE A 1 97 ? -14.973 -11.760 2.713 1.00 51.03 97 PHE A N 1
ATOM 806 C CA . PHE A 1 97 ? -16.268 -11.594 3.368 1.00 51.03 97 PHE A CA 1
ATOM 807 C C . PHE A 1 97 ? -17.221 -12.761 3.092 1.00 51.03 97 PHE A C 1
ATOM 809 O O . PHE A 1 97 ? -17.852 -13.252 4.023 1.00 51.03 97 PHE A O 1
ATOM 816 N N . ASP A 1 98 ? -17.241 -13.288 1.865 1.00 54.47 98 ASP A N 1
ATOM 817 C CA . ASP A 1 98 ? -18.030 -14.481 1.526 1.00 54.47 98 ASP A CA 1
ATOM 818 C C . ASP A 1 98 ? -17.536 -15.729 2.270 1.00 54.47 98 ASP A C 1
ATOM 820 O O . ASP A 1 98 ? -18.336 -16.560 2.706 1.00 54.47 98 ASP A O 1
ATOM 824 N N . GLU A 1 99 ? -16.222 -15.852 2.487 1.00 53.38 99 GLU A N 1
ATOM 825 C CA . GLU A 1 99 ? -15.649 -16.951 3.268 1.00 53.38 99 GLU A CA 1
ATOM 826 C C . GLU A 1 99 ? -15.967 -16.810 4.768 1.00 53.38 99 GLU A C 1
ATOM 828 O O . GLU A 1 99 ? -16.285 -17.800 5.435 1.00 53.38 99 GLU A O 1
ATOM 833 N N . ALA A 1 100 ? -15.945 -15.582 5.297 1.00 53.19 100 ALA A N 1
ATOM 834 C CA . ALA A 1 100 ? -16.342 -15.289 6.672 1.00 53.19 100 ALA A CA 1
ATOM 835 C C . ALA A 1 100 ? -17.844 -15.543 6.903 1.00 53.19 100 ALA A C 1
ATOM 837 O O . ALA A 1 100 ? -18.208 -16.197 7.882 1.00 53.19 100 ALA A O 1
ATOM 838 N N . LEU A 1 101 ? -18.707 -15.119 5.973 1.00 53.75 101 LEU A N 1
ATOM 839 C CA . LEU A 1 101 ? -20.145 -15.398 5.991 1.00 53.75 101 LEU A CA 1
ATOM 840 C C . LEU A 1 101 ? -20.429 -16.902 5.903 1.00 53.75 101 LEU A C 1
ATOM 842 O O . LEU A 1 101 ? -21.209 -17.420 6.704 1.00 53.75 101 LEU A O 1
ATOM 846 N N . ARG A 1 102 ? -19.760 -17.636 5.002 1.00 57.12 102 ARG A N 1
ATOM 847 C CA . ARG A 1 102 ? -19.891 -19.102 4.915 1.00 57.12 102 ARG A CA 1
ATOM 848 C C . ARG A 1 102 ? -19.505 -19.798 6.215 1.00 57.12 102 ARG A C 1
ATOM 850 O O . ARG A 1 102 ? -20.213 -20.707 6.638 1.00 57.12 102 ARG A O 1
ATOM 857 N N . LYS A 1 103 ? -18.411 -19.388 6.864 1.00 56.84 103 LYS A N 1
ATOM 858 C CA . LYS A 1 103 ? -17.976 -19.975 8.146 1.00 56.84 103 LYS A CA 1
ATOM 859 C C . LYS A 1 103 ? -18.912 -19.624 9.304 1.00 56.84 103 LYS A C 1
ATOM 861 O O . LYS A 1 103 ? -19.053 -20.432 10.218 1.00 56.84 103 LYS A O 1
ATOM 866 N N . PHE A 1 104 ? -19.552 -18.457 9.264 1.00 50.16 104 PHE A N 1
ATOM 867 C CA . PHE A 1 104 ? -20.507 -18.029 10.284 1.00 50.16 104 PHE A CA 1
ATOM 868 C C . PHE A 1 104 ? -21.847 -18.774 10.173 1.00 50.16 104 PHE A C 1
ATOM 870 O O . PHE A 1 104 ? -22.330 -19.309 11.166 1.00 50.16 104 PHE A O 1
ATOM 877 N N . TYR A 1 105 ? -22.407 -18.901 8.965 1.00 54.81 105 TYR A N 1
ATOM 878 C CA . TYR A 1 105 ? -23.669 -19.624 8.747 1.00 54.81 105 TYR A CA 1
ATOM 879 C C . TYR A 1 105 ? -23.508 -21.150 8.673 1.00 54.81 105 TYR A C 1
ATOM 881 O O . TYR A 1 105 ? -24.440 -21.881 8.996 1.00 54.81 105 TYR A O 1
ATOM 889 N N . GLY A 1 106 ? -22.330 -21.655 8.296 1.00 43.75 106 GLY A N 1
ATOM 890 C CA . GLY A 1 106 ? -22.049 -23.092 8.202 1.00 43.75 106 GLY A CA 1
ATOM 891 C C . GLY A 1 106 ? -21.865 -23.809 9.544 1.00 43.75 106 GLY A C 1
ATOM 892 O O . GLY A 1 106 ? -21.848 -25.034 9.562 1.00 43.75 106 GLY A O 1
ATOM 893 N N . LYS A 1 107 ? -21.738 -23.077 10.660 1.00 47.19 107 LYS A N 1
ATOM 894 C CA . LYS A 1 107 ? -21.628 -23.648 12.016 1.00 47.19 107 LYS A CA 1
ATOM 895 C C . LYS A 1 107 ? -22.975 -23.919 12.703 1.00 47.19 107 LYS A C 1
ATOM 897 O O . LYS A 1 107 ? -22.973 -24.514 13.772 1.00 47.19 107 LYS A O 1
ATOM 902 N N . ASN A 1 108 ? -24.095 -23.508 12.102 1.00 43.47 108 ASN A N 1
ATOM 903 C CA . ASN A 1 108 ? -25.447 -23.685 12.650 1.00 43.47 108 ASN A CA 1
ATOM 904 C C . ASN A 1 108 ? -26.242 -24.790 11.927 1.00 43.47 108 ASN A C 1
ATOM 906 O O . ASN A 1 108 ? -27.433 -24.624 11.662 1.00 43.47 108 ASN A O 1
ATOM 910 N N . LYS A 1 109 ? -25.586 -25.902 11.581 1.00 39.12 109 LYS A N 1
ATOM 911 C CA . LYS A 1 109 ? -26.259 -27.142 11.181 1.00 39.12 109 LYS A CA 1
ATOM 912 C C . LYS A 1 109 ? -25.897 -28.263 12.135 1.00 39.12 109 LYS A C 1
ATOM 914 O O . LYS A 1 109 ? -24.688 -28.388 12.425 1.00 39.12 109 LYS A O 1
#

Foldseek 3Di:
DVVQVVLVVLLVVLVVVVVDDCVVVNVVSLVVSVVSVVPDDCVPYDVVSVVSNVVSVVVVLVVVLVVLVVVVVVPPPPDDPVVSVVVSVVSVDDDVVVVVVCVVVVVPD

Sequence (109 aa):
MEINKSLKKRIKEVKLIMNGSNEQELKRQFSDLLLIFDRTDKTYLEDEIINEIKKLKSKILIDNVKLKLSELSQKDRKLTKIDDFKELCNLMNYNQFDEALRKFYGKNK

Secondary structure (DSSP, 8-state):
-HHHHHHHHHHHHHHHHHTSS-HHHHHHHHHHHHHHHHHS-GGGS-HHHHHHHHHHHHHHHHHHHHHHHHHHHHS--SS--HHHHHHHHHHHTTTHHHHHHHHHHTT--

pLDDT: mean 73.17, std 15.38, range [39.12, 92.62]